Protein AF-A0A2I0NGD9-F1 (afdb_monomer_lite)

Secondary structure (DSSP, 8-state):
--------S-S---EEEHHHHHTTHHHHHHH-TT-TTHHHHHHHHHHHHHHTTSEEEEETTEEEE---

pLDDT: mean 85.58, std 18.76, range [39.44, 98.12]

Structure (mmCIF, N/CA/C/O backbone):
data_AF-A0A2I0NGD9-F1
#
_entry.id   AF-A0A2I0NGD9-F1
#
loop_
_atom_site.group_PDB
_atom_site.id
_atom_site.type_symbol
_atom_site.label_atom_id
_atom_site.label_alt_id
_atom_site.label_comp_id
_atom_site.label_asym_id
_atom_site.label_entity_id
_atom_site.label_seq_id
_atom_site.pdbx_PDB_ins_code
_atom_site.Cartn_x
_atom_site.Cartn_y
_atom_site.Cartn_z
_atom_site.occupancy
_atom_site.B_iso_or_equiv
_atom_site.auth_seq_id
_atom_site.auth_comp_id
_atom_site.auth_asym_id
_atom_site.auth_atom_id
_atom_site.pdbx_PDB_model_num
ATOM 1 N N . MET A 1 1 ? 16.372 16.891 21.891 1.00 39.44 1 MET A N 1
ATOM 2 C CA . MET A 1 1 ? 16.306 15.659 21.074 1.00 39.44 1 MET A CA 1
ATOM 3 C C . MET A 1 1 ? 15.236 14.721 21.644 1.00 39.44 1 MET A C 1
ATOM 5 O O . MET A 1 1 ? 15.528 13.872 22.473 1.00 39.44 1 MET A O 1
ATOM 9 N N . ARG A 1 2 ? 13.964 14.926 21.291 1.00 51.41 2 ARG A N 1
ATOM 10 C CA . ARG A 1 2 ? 12.844 14.004 21.577 1.00 51.41 2 ARG A CA 1
ATOM 11 C C . ARG A 1 2 ? 12.335 13.599 20.188 1.00 51.41 2 ARG A C 1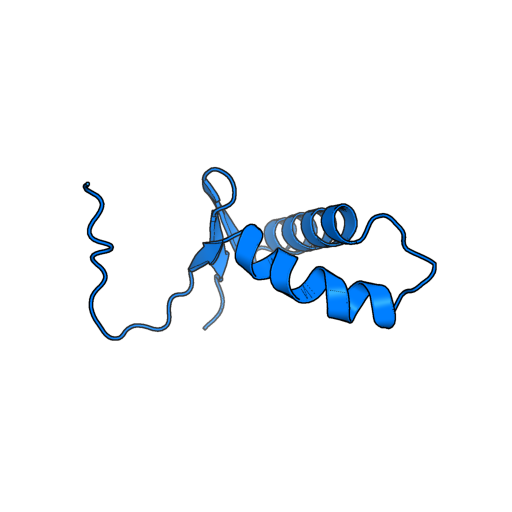
ATOM 13 O O . ARG A 1 2 ? 12.283 14.461 19.323 1.00 51.41 2 ARG A O 1
ATOM 20 N N . HIS A 1 3 ? 12.168 12.324 19.854 1.00 40.03 3 HIS A N 1
ATOM 21 C CA . HIS A 1 3 ? 11.012 11.530 20.250 1.00 40.03 3 HIS A CA 1
ATOM 22 C C . HIS A 1 3 ? 11.400 10.072 20.528 1.00 40.03 3 HIS A C 1
ATOM 24 O O . HIS A 1 3 ? 11.862 9.335 19.660 1.00 40.03 3 HIS A O 1
ATOM 30 N N . LYS A 1 4 ? 11.148 9.670 21.772 1.00 46.03 4 LYS A N 1
ATOM 31 C CA . LYS A 1 4 ? 11.139 8.298 22.273 1.00 46.03 4 LYS A CA 1
ATOM 32 C C . LYS A 1 4 ? 10.023 7.537 21.542 1.00 46.03 4 LYS A C 1
ATOM 34 O O . LYS A 1 4 ? 8.854 7.827 21.781 1.00 46.03 4 LYS A O 1
ATOM 39 N N . ARG A 1 5 ? 10.354 6.591 20.652 1.00 46.88 5 ARG A N 1
ATOM 40 C CA . ARG A 1 5 ? 9.365 5.628 20.137 1.00 46.88 5 ARG A CA 1
ATOM 41 C C . ARG A 1 5 ? 8.999 4.685 21.281 1.00 46.88 5 ARG A C 1
ATOM 43 O O . ARG A 1 5 ? 9.755 3.783 21.625 1.00 46.88 5 ARG A O 1
ATOM 50 N N . LEU A 1 6 ? 7.869 4.958 21.922 1.00 53.66 6 LEU A N 1
ATOM 51 C CA . LEU A 1 6 ? 7.174 3.996 22.767 1.00 53.66 6 LEU A CA 1
ATOM 52 C C . LEU A 1 6 ? 6.342 3.093 21.859 1.00 53.66 6 LEU A C 1
ATOM 54 O O . LEU A 1 6 ? 5.569 3.612 21.062 1.00 53.66 6 LEU A O 1
ATOM 58 N N . THR A 1 7 ? 6.509 1.779 21.988 1.00 45.84 7 THR A N 1
ATOM 59 C CA . THR A 1 7 ? 5.520 0.702 21.735 1.00 45.84 7 THR A CA 1
ATOM 60 C C . THR A 1 7 ? 6.285 -0.615 21.922 1.00 45.84 7 THR A C 1
ATOM 62 O O . THR A 1 7 ? 7.054 -1.028 21.070 1.00 45.84 7 THR A O 1
ATOM 65 N N . LYS A 1 8 ? 6.422 -1.139 23.144 1.00 41.84 8 LYS A N 1
ATOM 66 C CA . LYS A 1 8 ? 5.450 -1.956 23.896 1.00 41.84 8 LYS A CA 1
ATOM 67 C C . LYS A 1 8 ? 4.896 -3.140 23.078 1.00 41.84 8 LYS A C 1
ATOM 69 O O . LYS A 1 8 ? 3.853 -3.028 22.458 1.00 41.84 8 LYS A O 1
ATOM 74 N N . ILE A 1 9 ? 5.662 -4.236 23.107 1.00 45.72 9 ILE A N 1
ATOM 75 C CA . ILE A 1 9 ? 5.270 -5.622 23.440 1.00 45.72 9 ILE A CA 1
ATOM 76 C C . ILE A 1 9 ? 3.953 -6.141 22.820 1.00 45.72 9 ILE A C 1
ATOM 78 O O . ILE A 1 9 ? 2.870 -5.812 23.291 1.00 45.72 9 ILE A O 1
ATOM 82 N N . GLY A 1 10 ? 4.094 -7.075 21.870 1.00 45.41 10 GLY A N 1
ATOM 83 C CA . GLY A 1 10 ? 3.336 -8.334 21.846 1.00 45.41 10 GLY A CA 1
ATOM 84 C C . GLY A 1 10 ? 1.844 -8.286 21.519 1.00 45.41 10 GLY A C 1
ATOM 85 O O . GLY A 1 10 ? 1.050 -8.738 22.329 1.00 45.41 10 GLY A O 1
ATOM 86 N N . VAL A 1 11 ? 1.470 -7.827 20.325 1.00 45.53 11 VAL A N 1
ATOM 87 C CA . VAL A 1 11 ? 0.235 -8.224 19.621 1.00 45.53 11 VAL A CA 1
ATOM 88 C C . VAL A 1 11 ? 0.564 -8.131 18.135 1.00 45.53 11 VAL A C 1
ATOM 90 O O . VAL A 1 11 ? 1.190 -7.151 17.733 1.00 45.53 11 VAL A O 1
ATOM 93 N N . GLU A 1 12 ? 0.198 -9.124 17.322 1.00 57.22 12 GLU A N 1
ATOM 94 C CA . GLU A 1 12 ? 0.298 -9.030 15.862 1.00 57.22 12 GLU A CA 1
ATOM 95 C C . GLU A 1 12 ? -0.303 -7.699 15.396 1.00 57.22 12 GLU A C 1
ATOM 97 O O . GLU A 1 12 ? -1.521 -7.495 15.437 1.00 57.22 12 GLU A O 1
ATOM 102 N N . SER A 1 13 ? 0.556 -6.748 15.018 1.00 70.44 13 SER A N 1
ATOM 103 C CA . SER A 1 13 ? 0.081 -5.450 14.567 1.00 70.44 13 SER A CA 1
ATOM 104 C C . SER A 1 13 ? -0.613 -5.668 13.235 1.00 70.44 13 SER A C 1
ATOM 106 O O . SER A 1 13 ? 0.018 -5.820 12.191 1.00 70.44 13 SER A O 1
ATOM 108 N N . LYS A 1 14 ? -1.944 -5.667 13.267 1.00 89.88 14 LYS A N 1
ATOM 109 C CA . LYS A 1 14 ? -2.763 -5.642 12.054 1.00 89.88 14 LYS A CA 1
ATOM 110 C C . LYS A 1 14 ? -2.574 -4.341 11.275 1.00 89.88 14 LYS A C 1
ATOM 112 O O . LYS A 1 14 ? -3.025 -4.254 10.140 1.00 89.88 14 LYS A O 1
ATOM 117 N N . THR A 1 15 ? -1.923 -3.338 11.858 1.00 93.31 15 THR A N 1
ATOM 118 C CA . THR A 1 15 ? -1.661 -2.044 11.232 1.00 93.31 15 THR A CA 1
ATOM 119 C C . THR A 1 15 ? -0.290 -2.025 10.567 1.00 93.31 15 THR A C 1
ATOM 121 O O . THR A 1 15 ? 0.679 -2.508 11.152 1.00 93.31 15 THR A O 1
ATOM 124 N N . PHE A 1 16 ? -0.217 -1.436 9.376 1.00 94.75 16 PHE A N 1
ATOM 125 C CA . PHE A 1 16 ? 1.016 -1.199 8.630 1.00 94.75 16 PHE A CA 1
ATOM 126 C C . PHE A 1 16 ? 0.997 0.177 7.952 1.00 94.75 16 PHE A C 1
ATOM 128 O O . PHE A 1 16 ? -0.063 0.762 7.703 1.00 94.75 16 PHE A O 1
ATOM 135 N N . LEU A 1 17 ? 2.181 0.701 7.652 1.00 96.06 17 LEU A N 1
ATOM 136 C CA . LEU A 1 17 ? 2.377 1.984 6.989 1.00 96.06 17 LEU A CA 1
ATOM 137 C C . LEU A 1 17 ? 2.549 1.810 5.476 1.00 96.06 17 LEU A C 1
ATOM 139 O O . LEU A 1 17 ? 3.113 0.831 4.993 1.00 96.06 17 LEU A O 1
ATOM 143 N N . LEU A 1 18 ? 2.168 2.829 4.708 1.00 96.25 18 LEU A N 1
ATOM 144 C CA . LEU A 1 18 ? 2.440 2.901 3.272 1.00 96.25 18 LEU A CA 1
ATOM 145 C C . LEU A 1 18 ? 3.939 2.778 2.970 1.00 96.25 18 LEU A C 1
ATOM 147 O O . LEU A 1 18 ? 4.321 2.126 2.006 1.00 96.25 18 LEU A O 1
ATOM 151 N N . ASN A 1 19 ? 4.783 3.370 3.818 1.00 95.12 19 ASN A N 1
ATOM 152 C CA . ASN A 1 19 ? 6.235 3.285 3.674 1.00 95.12 19 ASN A CA 1
ATOM 153 C C . ASN A 1 19 ? 6.760 1.856 3.869 1.00 95.12 19 ASN A C 1
ATOM 155 O O . ASN A 1 19 ? 7.735 1.488 3.227 1.00 95.12 19 ASN A O 1
ATOM 159 N N . GLU A 1 20 ? 6.110 1.043 4.706 1.00 94.50 20 GLU A N 1
ATOM 160 C CA . GLU A 1 20 ? 6.459 -0.377 4.843 1.00 94.50 20 GLU A CA 1
ATOM 161 C C . GLU A 1 20 ? 6.072 -1.151 3.578 1.00 94.50 20 GLU A C 1
ATOM 163 O O . GLU A 1 20 ? 6.821 -2.013 3.133 1.00 94.50 20 GLU A O 1
ATOM 168 N N . ALA A 1 21 ? 4.955 -0.797 2.933 1.00 94.50 21 ALA A N 1
ATOM 169 C CA . ALA A 1 21 ? 4.601 -1.359 1.630 1.00 94.50 21 ALA A CA 1
ATOM 170 C C . ALA A 1 21 ? 5.584 -0.930 0.522 1.00 94.50 21 ALA A C 1
ATOM 172 O O . ALA A 1 21 ? 5.878 -1.712 -0.379 1.00 94.50 21 ALA A O 1
ATOM 173 N N . TYR A 1 22 ? 6.138 0.283 0.594 1.00 96.19 22 TYR A N 1
ATOM 174 C CA . TYR A 1 22 ? 7.176 0.734 -0.338 1.00 96.19 22 TYR A CA 1
ATOM 175 C C . TYR A 1 22 ? 8.520 0.024 -0.163 1.00 96.19 22 TYR A C 1
ATOM 177 O O . TYR A 1 22 ? 9.304 0.031 -1.102 1.00 96.19 22 TYR A O 1
ATOM 185 N N . ALA A 1 23 ? 8.774 -0.663 0.955 1.00 95.12 23 ALA A N 1
ATOM 186 C CA . ALA A 1 23 ? 9.984 -1.478 1.109 1.00 95.12 23 ALA A CA 1
ATOM 187 C C . ALA A 1 23 ? 10.075 -2.628 0.083 1.00 95.12 23 ALA A C 1
ATOM 189 O O . ALA A 1 23 ? 11.149 -3.174 -0.143 1.00 95.12 23 ALA A O 1
ATOM 190 N N . PHE A 1 24 ? 8.959 -2.985 -0.564 1.00 93.56 24 PHE A N 1
ATOM 191 C CA . PHE A 1 24 ? 8.918 -3.983 -1.634 1.00 93.56 24 PHE A CA 1
ATOM 192 C C . PHE A 1 24 ? 9.193 -3.402 -3.029 1.00 93.56 24 PHE A C 1
ATOM 194 O O . PHE A 1 24 ? 9.177 -4.152 -4.003 1.00 93.56 24 PHE A O 1
ATOM 201 N N . GLU A 1 25 ? 9.428 -2.093 -3.152 1.00 93.44 25 GLU A N 1
ATOM 202 C CA . GLU A 1 25 ? 9.663 -1.428 -4.436 1.00 93.44 25 GLU A CA 1
ATOM 203 C C . GLU A 1 25 ? 10.835 -2.042 -5.201 1.00 93.44 25 GLU A C 1
ATOM 205 O O . GLU A 1 25 ? 10.666 -2.369 -6.372 1.00 93.44 25 GLU A O 1
ATOM 210 N N . ASP A 1 26 ? 11.974 -2.274 -4.549 1.00 92.25 26 ASP A N 1
ATOM 211 C CA . ASP A 1 26 ? 1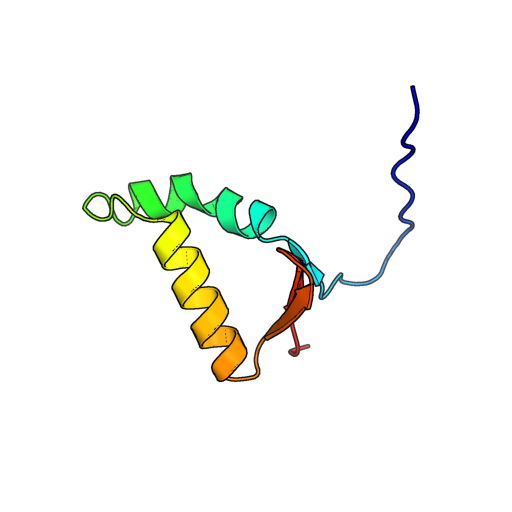3.165 -2.833 -5.201 1.00 92.25 26 ASP A CA 1
ATOM 212 C C . ASP A 1 26 ? 12.906 -4.245 -5.741 1.00 92.25 26 ASP A C 1
ATOM 214 O O . ASP A 1 26 ? 13.220 -4.557 -6.890 1.00 92.25 26 ASP A O 1
ATOM 218 N N . VAL A 1 27 ? 12.255 -5.091 -4.935 1.00 94.81 27 VAL A N 1
ATOM 219 C CA . VAL A 1 27 ? 11.900 -6.468 -5.314 1.00 94.81 27 VAL A CA 1
ATOM 220 C C . VAL A 1 27 ? 10.902 -6.474 -6.475 1.00 94.81 27 VAL A C 1
ATOM 222 O O . VAL A 1 27 ? 11.034 -7.256 -7.417 1.00 94.81 27 VAL A O 1
ATOM 225 N N . LEU A 1 28 ? 9.899 -5.595 -6.433 1.00 93.50 28 LEU A N 1
ATOM 226 C CA . LEU A 1 28 ? 8.891 -5.477 -7.485 1.00 93.50 28 LEU A CA 1
ATOM 227 C C . LEU A 1 28 ? 9.463 -4.861 -8.766 1.00 93.50 28 LEU A C 1
ATOM 229 O O . LEU A 1 28 ? 9.073 -5.291 -9.845 1.00 93.50 28 LEU A O 1
ATOM 233 N N . SER A 1 29 ? 10.402 -3.922 -8.661 1.00 93.75 29 SER A N 1
ATOM 234 C CA . SER A 1 29 ? 11.095 -3.326 -9.811 1.00 93.75 29 SER A CA 1
ATOM 235 C C . SER A 1 29 ? 11.933 -4.367 -10.546 1.00 93.75 29 SER A C 1
ATOM 237 O O . SER A 1 29 ? 11.886 -4.444 -11.767 1.00 93.75 29 SER A O 1
ATOM 239 N N . GLN A 1 30 ? 12.644 -5.229 -9.811 1.00 94.69 30 GLN A N 1
ATOM 240 C CA . GLN A 1 30 ? 13.403 -6.333 -10.410 1.00 94.69 30 GLN A CA 1
ATOM 241 C C . GLN A 1 30 ? 12.491 -7.363 -11.086 1.00 94.69 30 GLN A C 1
ATOM 243 O O . GLN A 1 30 ? 12.828 -7.895 -12.140 1.00 94.69 30 GLN A O 1
ATOM 248 N N . LYS A 1 31 ? 11.326 -7.646 -10.490 1.00 94.75 31 LYS A N 1
ATOM 249 C CA . LYS A 1 31 ? 10.360 -8.606 -11.043 1.00 94.75 31 LYS A CA 1
ATOM 250 C C . LYS A 1 31 ? 9.583 -8.054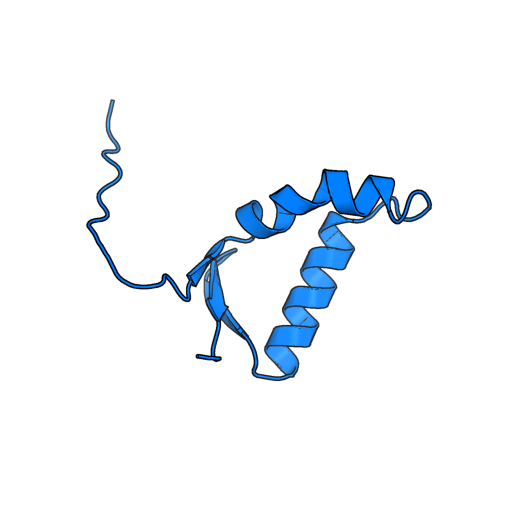 -12.243 1.00 94.75 31 LYS A C 1
ATOM 252 O O . LYS A 1 31 ? 9.198 -8.825 -13.119 1.00 94.75 31 LYS A O 1
ATOM 257 N N . TYR A 1 32 ? 9.329 -6.749 -12.268 1.00 92.62 32 TYR A N 1
ATOM 258 C CA . TYR A 1 32 ? 8.550 -6.061 -13.296 1.00 92.62 32 TYR A CA 1
ATOM 259 C C . TYR A 1 32 ? 9.360 -4.885 -13.870 1.00 92.62 32 TYR A C 1
ATOM 261 O O . TYR A 1 32 ? 9.002 -3.730 -13.627 1.00 92.62 32 TYR A O 1
ATOM 269 N N . PRO A 1 33 ? 10.440 -5.163 -14.624 1.00 90.00 33 PRO A N 1
ATOM 270 C CA . PRO A 1 33 ? 11.397 -4.144 -15.067 1.00 90.00 33 PRO A CA 1
ATOM 271 C C . PRO A 1 33 ? 10.778 -3.067 -15.970 1.00 90.00 33 PRO A C 1
ATOM 273 O O . PRO A 1 33 ? 11.218 -1.922 -15.941 1.00 90.00 33 PRO A O 1
ATOM 276 N N . ASP A 1 34 ? 9.713 -3.398 -16.708 1.00 93.69 34 ASP A N 1
ATOM 277 C CA . ASP A 1 34 ? 9.013 -2.451 -17.590 1.00 93.69 34 ASP A CA 1
ATOM 278 C C . ASP A 1 34 ? 8.052 -1.510 -16.842 1.00 93.69 34 ASP A C 1
ATOM 280 O O . ASP A 1 34 ? 7.473 -0.594 -17.427 1.00 93.69 34 ASP A O 1
ATOM 284 N N . ASN A 1 35 ? 7.839 -1.719 -15.539 1.00 89.75 35 ASN A N 1
ATOM 285 C CA . ASN A 1 35 ? 6.952 -0.881 -14.743 1.00 89.75 35 ASN A CA 1
ATOM 286 C C . ASN A 1 35 ? 7.746 0.193 -13.992 1.00 89.75 35 ASN A C 1
ATOM 288 O O . ASN A 1 35 ? 8.154 -0.002 -12.851 1.00 89.75 35 ASN A O 1
ATOM 292 N N . SER A 1 36 ? 7.882 1.375 -14.591 1.00 89.25 36 SER A N 1
ATOM 293 C CA . SER A 1 36 ? 8.562 2.516 -13.957 1.00 89.25 36 SER A CA 1
ATOM 294 C C . SER A 1 36 ? 7.786 3.149 -12.787 1.00 89.25 36 SER A C 1
ATOM 296 O O . SER A 1 36 ? 8.315 4.023 -12.108 1.00 89.25 3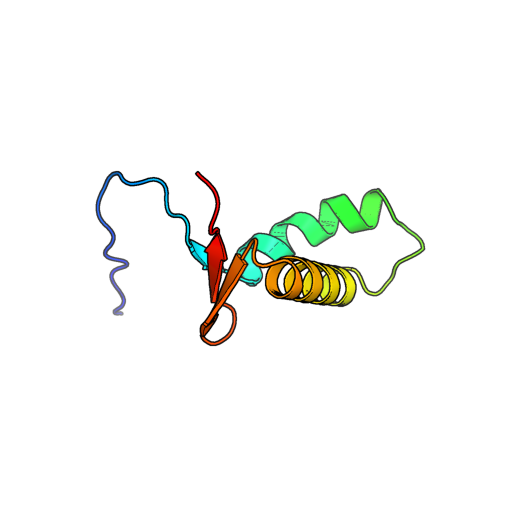6 SER A O 1
ATOM 298 N N . ASN A 1 37 ? 6.543 2.720 -12.525 1.00 94.44 37 ASN A N 1
ATOM 299 C CA . ASN A 1 37 ? 5.629 3.334 -11.555 1.00 94.44 37 ASN A CA 1
ATOM 300 C C . ASN A 1 37 ? 5.226 2.352 -10.435 1.00 94.44 37 ASN A C 1
ATOM 302 O O . ASN A 1 37 ? 4.051 2.233 -10.071 1.00 94.44 37 ASN A O 1
ATOM 306 N N . ILE A 1 38 ? 6.197 1.633 -9.861 1.00 95.81 38 ILE A N 1
ATOM 307 C CA . ILE A 1 38 ? 5.955 0.601 -8.836 1.00 95.81 38 ILE A CA 1
ATOM 308 C C . ILE A 1 38 ? 5.205 1.143 -7.613 1.00 95.81 38 ILE A C 1
ATOM 310 O O . ILE A 1 38 ? 4.210 0.546 -7.199 1.00 95.81 38 ILE A O 1
ATOM 314 N N . LYS A 1 39 ? 5.612 2.293 -7.054 1.00 95.25 39 LYS A N 1
ATOM 315 C CA . LYS A 1 39 ? 4.919 2.909 -5.904 1.00 95.25 39 LYS A CA 1
ATOM 316 C C . LYS A 1 39 ? 3.450 3.208 -6.197 1.00 95.25 39 LYS A C 1
ATOM 318 O O . LYS A 1 39 ? 2.593 3.020 -5.332 1.00 95.25 39 LYS A O 1
ATOM 323 N N . ASP A 1 40 ? 3.147 3.660 -7.407 1.00 96.12 40 ASP A N 1
ATOM 324 C CA . ASP A 1 40 ? 1.782 3.961 -7.835 1.00 96.12 40 ASP A CA 1
ATOM 325 C C . ASP A 1 40 ? 0.973 2.675 -7.952 1.00 96.12 40 ASP A C 1
ATOM 327 O O . ASP A 1 40 ? -0.161 2.611 -7.475 1.00 96.12 40 ASP A O 1
ATOM 331 N N . LYS A 1 41 ? 1.588 1.615 -8.488 1.00 95.44 41 LYS A N 1
ATOM 332 C CA . LYS A 1 41 ? 0.970 0.293 -8.55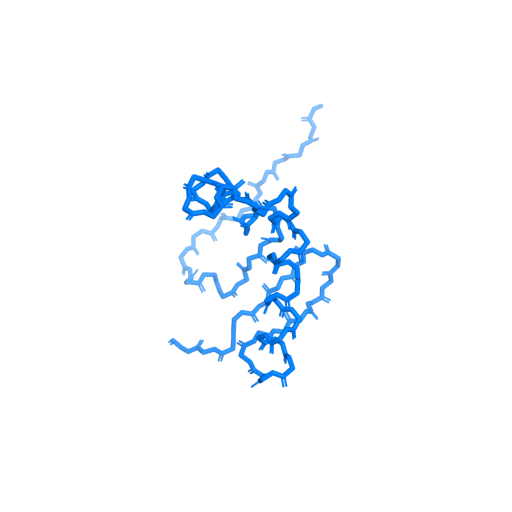4 1.00 95.44 41 LYS A CA 1
ATOM 333 C C . LYS A 1 41 ? 0.698 -0.279 -7.164 1.00 95.44 41 LYS A C 1
ATOM 335 O O . LYS A 1 41 ? -0.386 -0.810 -6.946 1.00 95.44 41 LYS A O 1
ATOM 340 N N . ILE A 1 42 ? 1.611 -0.103 -6.208 1.00 96.12 42 ILE A N 1
ATOM 341 C CA . ILE A 1 42 ? 1.395 -0.473 -4.801 1.00 96.12 42 ILE A CA 1
ATOM 342 C C . ILE A 1 42 ? 0.174 0.270 -4.242 1.00 96.12 42 ILE A C 1
ATOM 344 O O . ILE A 1 42 ? -0.711 -0.361 -3.669 1.00 96.12 42 ILE A O 1
ATOM 348 N N . ARG A 1 43 ? 0.065 1.589 -4.456 1.00 96.94 43 ARG A N 1
ATOM 349 C CA . ARG A 1 43 ? -1.108 2.361 -4.005 1.00 96.94 43 ARG A CA 1
ATOM 350 C C . ARG A 1 43 ? -2.406 1.879 -4.652 1.00 96.94 43 ARG A C 1
ATOM 352 O O . ARG A 1 43 ? -3.399 1.738 -3.945 1.00 96.94 43 ARG A O 1
ATOM 359 N N . GLN A 1 44 ? -2.393 1.583 -5.952 1.00 97.25 44 GLN A N 1
ATOM 360 C CA . GLN A 1 44 ? -3.548 1.007 -6.653 1.00 97.25 44 GLN A CA 1
ATOM 361 C C . GLN A 1 44 ? -3.961 -0.342 -6.049 1.00 97.25 44 GLN A C 1
ATOM 363 O O . GLN A 1 44 ? -5.144 -0.572 -5.820 1.00 97.25 44 GLN A O 1
ATOM 368 N N . GLN A 1 45 ? -3.002 -1.220 -5.740 1.00 96.94 45 GLN A N 1
ATOM 369 C CA . GLN A 1 45 ? -3.297 -2.512 -5.113 1.00 96.94 45 GLN A CA 1
ATOM 370 C C . GLN A 1 45 ? -3.868 -2.347 -3.700 1.00 96.94 45 GLN A C 1
ATOM 372 O O . GLN A 1 45 ? -4.823 -3.028 -3.346 1.00 96.94 45 GLN A O 1
ATOM 377 N N . LEU A 1 46 ? -3.353 -1.407 -2.904 1.00 97.00 46 LEU A N 1
ATOM 378 C CA . LEU A 1 46 ? -3.917 -1.108 -1.584 1.00 97.00 46 LEU A CA 1
ATOM 379 C C . LEU A 1 46 ? -5.353 -0.572 -1.678 1.00 97.00 46 LEU A C 1
ATOM 381 O O . LEU A 1 46 ? -6.199 -0.960 -0.878 1.00 97.00 46 LEU A O 1
ATOM 385 N N . GLN A 1 47 ? -5.654 0.277 -2.664 1.00 97.62 47 GLN A N 1
ATOM 386 C CA . GLN A 1 47 ? -7.025 0.736 -2.917 1.00 97.62 47 GLN A CA 1
ATOM 387 C C . GLN A 1 47 ? -7.941 -0.434 -3.286 1.00 97.62 47 GLN A C 1
ATOM 389 O O . GLN A 1 47 ? -8.993 -0.585 -2.678 1.00 97.62 47 GLN A O 1
ATOM 394 N N . TYR A 1 48 ? -7.499 -1.316 -4.183 1.00 98.12 48 TYR A N 1
ATOM 395 C CA . TYR A 1 48 ? -8.256 -2.512 -4.550 1.00 98.12 48 TYR A CA 1
ATOM 396 C C . TYR A 1 48 ? -8.531 -3.427 -3.343 1.00 98.12 48 TYR A C 1
ATOM 398 O O . TYR A 1 48 ? -9.666 -3.832 -3.113 1.00 98.12 48 TYR A O 1
ATOM 406 N N . LEU A 1 49 ? -7.521 -3.697 -2.509 1.00 97.19 49 LEU A N 1
ATOM 407 C CA . LEU A 1 49 ? -7.683 -4.494 -1.285 1.00 97.19 49 LEU A CA 1
ATOM 408 C C . LEU A 1 49 ? -8.631 -3.840 -0.272 1.00 97.19 49 LEU A C 1
ATOM 410 O O . LEU A 1 49 ? -9.335 -4.540 0.458 1.00 97.19 49 LEU A O 1
ATOM 414 N N . ARG A 1 50 ? -8.644 -2.505 -0.205 1.00 97.00 50 ARG A N 1
ATOM 415 C CA . ARG A 1 50 ? -9.589 -1.757 0.629 1.00 97.00 50 ARG A CA 1
ATOM 416 C C . ARG A 1 50 ? -11.009 -1.918 0.106 1.00 97.00 50 ARG A C 1
ATOM 418 O O . ARG A 1 50 ? -11.911 -2.182 0.892 1.00 97.00 50 ARG A O 1
ATOM 425 N N . ASP A 1 51 ? -11.193 -1.786 -1.201 1.00 97.69 51 ASP A N 1
ATOM 426 C CA . ASP A 1 51 ? -12.506 -1.884 -1.839 1.00 97.69 51 ASP A CA 1
ATOM 427 C C . ASP A 1 51 ? -13.074 -3.314 -1.731 1.00 97.69 51 ASP A C 1
ATOM 429 O O . ASP A 1 51 ? -14.282 -3.491 -1.601 1.00 97.69 51 ASP A O 1
ATOM 433 N N . LEU A 1 52 ? -12.204 -4.330 -1.660 1.00 97.62 52 LEU A N 1
ATOM 434 C CA . LEU A 1 52 ? -12.562 -5.713 -1.318 1.00 97.62 52 LEU A CA 1
ATOM 435 C C . LEU A 1 52 ? -12.884 -5.945 0.172 1.00 97.62 52 LEU A C 1
ATOM 437 O O . LEU A 1 52 ? -13.261 -7.053 0.548 1.00 97.62 52 LEU A O 1
ATOM 441 N N . GLY A 1 53 ? -12.697 -4.951 1.044 1.00 95.94 53 GLY A N 1
ATOM 442 C CA . GLY A 1 53 ? -12.914 -5.092 2.487 1.00 95.94 53 GLY A CA 1
ATOM 443 C C . GLY A 1 53 ? -11.841 -5.912 3.215 1.00 95.94 53 GLY A C 1
ATOM 444 O O . GLY A 1 53 ? -12.080 -6.387 4.323 1.00 95.94 53 GLY A O 1
ATOM 445 N N . LEU A 1 54 ? -10.654 -6.087 2.621 1.00 96.56 54 LEU A N 1
ATOM 446 C CA . LEU A 1 54 ? -9.538 -6.819 3.237 1.00 96.56 54 LEU A CA 1
ATOM 447 C C . LEU A 1 54 ? -8.671 -5.914 4.115 1.00 96.56 54 LEU A C 1
ATOM 449 O O . LEU A 1 54 ? -8.132 -6.360 5.131 1.00 96.56 54 LEU A O 1
ATOM 453 N N . ILE A 1 55 ? -8.534 -4.642 3.742 1.00 96.62 55 ILE A N 1
ATOM 454 C CA . ILE A 1 55 ? -7.849 -3.630 4.549 1.00 96.62 55 ILE A CA 1
ATOM 455 C C . ILE A 1 55 ? -8.733 -2.401 4.759 1.00 96.62 55 ILE A C 1
ATOM 457 O O . ILE A 1 55 ? -9.633 -2.115 3.980 1.00 96.62 55 ILE A O 1
ATOM 461 N N . GLU A 1 56 ? -8.431 -1.625 5.788 1.00 96.62 56 GLU A N 1
ATOM 462 C CA . GLU A 1 56 ? -9.061 -0.341 6.080 1.00 96.62 56 GLU A CA 1
ATOM 463 C C . GLU A 1 56 ? -8.006 0.769 6.034 1.00 96.62 56 GLU A C 1
ATOM 465 O O . GLU A 1 56 ? -6.930 0.633 6.623 1.00 96.62 56 GLU A O 1
ATOM 470 N N . PHE A 1 57 ? -8.314 1.884 5.369 1.00 95.62 57 PHE A N 1
ATOM 471 C CA . PHE A 1 57 ? -7.514 3.107 5.458 1.00 95.62 57 PHE A CA 1
ATOM 472 C C . PHE A 1 57 ? -7.881 3.851 6.745 1.00 95.62 57 PHE A C 1
ATOM 474 O O . PHE A 1 57 ? -9.015 4.301 6.890 1.00 95.62 57 PHE A O 1
ATOM 481 N N . LYS A 1 58 ? -6.938 3.957 7.688 1.00 94.88 58 LYS A N 1
ATOM 482 C CA . LYS A 1 58 ? -7.180 4.612 8.985 1.00 94.88 58 LYS A CA 1
ATOM 483 C C . LYS A 1 58 ? -6.946 6.113 8.900 1.00 94.88 58 LYS A C 1
ATOM 485 O O . LYS A 1 58 ? -7.795 6.902 9.291 1.00 94.88 58 LYS A O 1
ATOM 490 N N . GLU A 1 59 ? -5.778 6.478 8.397 1.00 93.44 59 GLU A N 1
ATOM 491 C CA . GLU A 1 59 ? -5.305 7.851 8.258 1.00 93.44 59 GLU A CA 1
ATOM 492 C C . GLU A 1 59 ? -4.189 7.891 7.209 1.00 93.44 59 GLU A C 1
ATOM 494 O O . GLU A 1 59 ? -3.834 6.866 6.619 1.00 93.44 59 GLU A O 1
ATOM 499 N N . ARG A 1 60 ? -3.628 9.075 6.942 1.00 94.38 60 ARG A N 1
ATOM 500 C CA . ARG A 1 60 ? -2.654 9.278 5.863 1.00 94.38 60 ARG A CA 1
ATOM 501 C C . ARG A 1 60 ? -1.477 8.303 5.963 1.00 94.38 60 ARG A C 1
ATOM 503 O O . ARG A 1 60 ? -0.581 8.463 6.782 1.00 94.38 60 ARG A O 1
ATOM 510 N N . GLY A 1 61 ? -1.458 7.343 5.040 1.00 93.69 61 GLY A N 1
ATOM 511 C CA . GLY A 1 61 ? -0.397 6.349 4.935 1.00 93.69 61 GLY A CA 1
ATOM 512 C C . GLY A 1 61 ? -0.456 5.246 5.992 1.00 93.69 61 GLY A C 1
ATOM 513 O O . GLY A 1 61 ? 0.537 4.546 6.141 1.00 93.69 61 GLY A O 1
ATOM 514 N N . VAL A 1 62 ? -1.577 5.072 6.695 1.00 96.06 62 VAL A N 1
ATOM 515 C CA . VAL A 1 62 ? -1.769 4.036 7.717 1.00 96.06 62 VAL A CA 1
ATOM 516 C C . VAL A 1 62 ? -2.940 3.140 7.326 1.00 96.06 62 VAL A C 1
ATOM 518 O O . VAL A 1 62 ? -4.059 3.609 7.098 1.00 96.06 62 VAL A O 1
ATOM 521 N N . TYR A 1 63 ? -2.685 1.837 7.284 1.00 96.88 63 TYR A N 1
ATOM 522 C CA . TYR A 1 63 ? -3.643 0.814 6.878 1.00 96.88 63 TYR A CA 1
ATOM 523 C C . TYR A 1 63 ? -3.784 -0.252 7.957 1.00 96.88 63 TYR A C 1
ATOM 525 O O . TYR A 1 63 ? -2.825 -0.548 8.663 1.00 96.88 63 TYR A O 1
ATOM 533 N N . ARG A 1 64 ? -4.962 -0.868 8.058 1.00 95.69 64 ARG A N 1
ATOM 534 C CA . ARG A 1 64 ? -5.243 -1.979 8.974 1.00 95.69 64 ARG A CA 1
ATOM 535 C C . ARG A 1 64 ? -5.763 -3.192 8.210 1.00 95.69 64 ARG A C 1
ATOM 537 O O . ARG A 1 64 ? -6.745 -3.079 7.491 1.00 95.69 64 ARG A O 1
ATOM 544 N N . LYS A 1 65 ? -5.138 -4.350 8.397 1.00 95.19 65 LYS A N 1
ATOM 545 C CA . LYS A 1 65 ? -5.595 -5.659 7.918 1.00 95.19 65 LYS A CA 1
ATOM 546 C C . LYS A 1 65 ? -6.851 -6.078 8.681 1.00 95.19 65 LYS A C 1
ATOM 548 O O . LYS A 1 65 ? -6.892 -5.975 9.908 1.00 95.19 65 LYS A O 1
ATOM 553 N N . LEU A 1 66 ? -7.861 -6.556 7.962 1.00 93.31 66 LEU A N 1
ATOM 554 C CA . LEU A 1 66 ? -9.136 -6.992 8.538 1.00 93.31 66 LEU A CA 1
ATOM 555 C C . LEU A 1 66 ? -9.238 -8.518 8.684 1.00 93.31 66 LEU A C 1
ATOM 557 O O . LEU A 1 66 ? -10.116 -9.002 9.395 1.00 93.31 66 LEU A O 1
ATOM 561 N N . TRP A 1 67 ? -8.306 -9.277 8.100 1.00 87.19 67 TRP A N 1
ATOM 562 C CA . TRP A 1 67 ? -8.224 -10.727 8.284 1.00 87.19 67 TRP A CA 1
ATOM 563 C C . TRP A 1 67 ? -7.535 -11.123 9.603 1.00 87.19 67 TRP A C 1
ATOM 565 O O . TRP A 1 67 ? -6.968 -10.284 10.320 1.00 87.19 67 TRP A O 1
ATOM 575 N N . LYS A 1 68 ? -7.672 -12.400 9.972 1.00 69.81 68 LYS A N 1
ATOM 576 C CA . LYS A 1 68 ? -6.957 -13.035 11.086 1.00 69.81 68 LYS A CA 1
ATOM 577 C C . LYS A 1 68 ? -5.713 -13.735 10.573 1.00 69.81 68 LYS A C 1
ATOM 579 O O . LYS A 1 68 ? -5.776 -14.260 9.441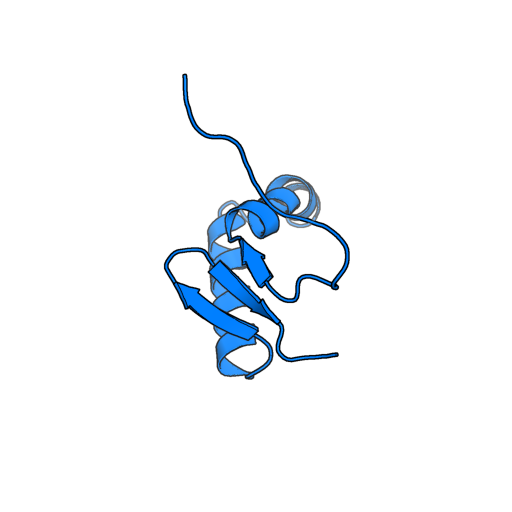 1.00 69.81 68 LYS A O 1
#

Sequence (68 aa):
MRHKRLTKIGVESKTFLLNEAYAFEDVLSQKYPDNSNIKDKIRQQLQYLRDLGLIEFKERGVYRKLWK

Radius of gyration: 14.53 Å; chains: 1; bounding box: 29×29×42 Å

Foldseek 3Di:
DDDDDDDDDDDPQQKDFLVVLCVCVVVVCVVCVVDPPSSVVSVVVVVVCVVVVQWDDDDDRMIGGPDD